Protein AF-A0A955FKZ9-F1 (afdb_monomer_lite)

Secondary structure (DSSP, 8-state):
--SSS-----------HHHHHHHHHHHHHHHHHHHHHHTT-HHHHHHHHHHHHHHHHHHHHHHHHHH--HHHHHHHHHHHHHHHHHHHHHHH-

pLDDT: mean 89.04, std 16.28, range [45.16, 98.69]

Structure (mmCIF, N/CA/C/O backbone):
data_AF-A0A955FKZ9-F1
#
_entry.id   AF-A0A955FKZ9-F1
#
loop_
_atom_site.group_PDB
_atom_site.id
_atom_site.type_symbol
_atom_site.label_atom_id
_atom_site.label_alt_id
_atom_site.label_comp_id
_atom_site.label_asym_id
_atom_site.label_entity_id
_atom_site.label_seq_id
_atom_site.pdbx_PDB_ins_code
_atom_site.Cartn_x
_atom_site.Cartn_y
_atom_site.Cartn_z
_atom_site.occupancy
_atom_site.B_iso_or_equiv
_atom_site.auth_seq_id
_atom_site.auth_comp_id
_atom_site.auth_asym_id
_atom_site.auth_atom_id
_atom_site.pdbx_PDB_model_num
ATOM 1 N N . MET A 1 1 ? -16.579 -7.143 45.275 1.00 53.72 1 MET A N 1
ATOM 2 C CA . MET A 1 1 ? -15.542 -7.812 44.461 1.00 53.72 1 MET A CA 1
ATOM 3 C C . MET A 1 1 ? -16.250 -8.511 43.295 1.00 53.72 1 MET A C 1
ATOM 5 O O . MET A 1 1 ? -16.556 -9.677 43.441 1.00 53.72 1 MET A O 1
ATOM 9 N N . GLN A 1 2 ? -16.636 -7.765 42.241 1.00 52.75 2 GLN A N 1
ATOM 10 C CA . GLN A 1 2 ? -17.232 -8.202 40.942 1.00 52.75 2 GLN A CA 1
ATOM 11 C C . GLN A 1 2 ? -18.184 -7.119 40.388 1.00 52.75 2 GLN A C 1
ATOM 13 O O . GLN A 1 2 ? -19.395 -7.301 40.350 1.00 52.75 2 GLN A O 1
ATOM 18 N N . SER A 1 3 ? -17.669 -5.960 39.976 1.00 51.06 3 SER A N 1
ATOM 19 C CA . SER A 1 3 ? -18.503 -5.007 39.212 1.00 51.06 3 SER A CA 1
ATOM 20 C C . SER A 1 3 ? -17.744 -4.138 38.212 1.00 51.06 3 SER A C 1
ATOM 22 O O . SER A 1 3 ? -18.365 -3.336 37.530 1.00 51.06 3 SER A O 1
ATOM 24 N N . GLU A 1 4 ? -16.429 -4.316 38.064 1.00 51.38 4 GLU A N 1
ATOM 25 C CA . GLU A 1 4 ? -15.618 -3.532 37.115 1.00 51.38 4 GLU A CA 1
ATOM 26 C C . GLU A 1 4 ? -15.056 -4.384 35.964 1.00 51.38 4 GLU A C 1
ATOM 28 O O . GLU A 1 4 ? -14.188 -3.947 35.221 1.00 51.38 4 GLU A O 1
ATOM 33 N N . SER A 1 5 ? -15.569 -5.608 35.784 1.00 56.06 5 SER A N 1
ATOM 34 C CA . SER A 1 5 ? -15.202 -6.502 34.671 1.00 56.06 5 SER A CA 1
ATOM 35 C C . SER A 1 5 ? -16.203 -6.444 33.505 1.00 56.06 5 SER A C 1
ATOM 37 O O . SER A 1 5 ? -16.225 -7.340 32.666 1.00 56.06 5 SER A O 1
ATOM 39 N N . THR A 1 6 ? -17.059 -5.420 33.461 1.00 47.78 6 THR A N 1
ATOM 40 C CA . THR A 1 6 ? -18.090 -5.207 32.427 1.00 47.78 6 THR A CA 1
ATOM 41 C C . THR A 1 6 ? -17.869 -3.923 31.634 1.00 47.78 6 THR A C 1
ATOM 43 O O . THR A 1 6 ? -18.782 -3.412 30.990 1.00 47.78 6 THR A O 1
ATOM 46 N N . ALA A 1 7 ? -16.628 -3.441 31.569 1.00 49.94 7 ALA A N 1
ATOM 47 C CA . ALA A 1 7 ? -16.181 -2.759 30.363 1.00 49.94 7 ALA A CA 1
ATOM 48 C C . ALA A 1 7 ? -15.946 -3.828 29.285 1.00 49.94 7 ALA A C 1
ATOM 50 O O . ALA A 1 7 ? -14.823 -4.047 28.835 1.00 49.94 7 ALA A O 1
ATOM 51 N N . GLU A 1 8 ? -17.013 -4.533 28.891 1.00 48.78 8 GLU A N 1
ATOM 52 C CA . GLU A 1 8 ? -17.045 -5.146 27.576 1.00 48.78 8 GLU A CA 1
ATOM 53 C C . GLU A 1 8 ? -16.792 -3.992 26.616 1.00 48.78 8 GLU A C 1
ATOM 55 O O . GLU A 1 8 ? -17.648 -3.125 26.419 1.00 48.78 8 GLU A O 1
ATOM 60 N N . LEU A 1 9 ? -15.554 -3.915 26.120 1.00 50.56 9 LEU A N 1
ATOM 61 C CA . LEU A 1 9 ? -15.164 -3.048 25.028 1.00 50.56 9 LEU A CA 1
ATOM 62 C C . LEU A 1 9 ? -16.139 -3.376 23.915 1.00 50.56 9 LEU A C 1
ATOM 64 O O . LEU A 1 9 ? -15.980 -4.376 23.219 1.00 50.56 9 LEU A O 1
ATOM 68 N N . LYS A 1 10 ? -17.206 -2.581 23.835 1.00 45.16 10 LYS A N 1
ATOM 69 C CA . LYS A 1 10 ? -18.268 -2.693 22.854 1.00 45.16 10 LYS A CA 1
ATOM 70 C C . LYS A 1 10 ? -17.586 -2.476 21.520 1.00 45.16 10 LYS A C 1
ATOM 72 O O . LYS A 1 10 ? -17.432 -1.340 21.076 1.00 45.16 10 LYS A O 1
ATOM 77 N N . GLN A 1 11 ? -17.083 -3.567 20.952 1.00 54.25 11 GLN A N 1
ATOM 78 C CA . GLN A 1 11 ? -16.381 -3.596 19.692 1.00 54.25 11 GLN A CA 1
ATOM 79 C C . GLN A 1 11 ? -17.432 -3.157 18.688 1.00 54.25 11 GLN A C 1
ATOM 81 O O . GLN A 1 11 ? -18.336 -3.911 18.330 1.00 54.25 11 GLN A O 1
ATOM 86 N N . LYS A 1 12 ? -17.418 -1.858 18.379 1.00 50.16 12 LYS A N 1
ATOM 87 C CA . LYS A 1 12 ? -18.404 -1.245 17.506 1.00 50.16 12 LYS A CA 1
ATOM 88 C C . LYS A 1 12 ? -18.302 -2.031 16.204 1.00 50.16 12 LYS A C 1
ATOM 90 O O . LYS A 1 12 ? -17.196 -2.095 15.665 1.00 50.16 12 LYS A O 1
ATOM 95 N N . PRO A 1 13 ? -19.381 -2.675 15.729 1.00 51.44 13 PRO A N 1
ATOM 96 C CA . PRO A 1 13 ? -19.323 -3.405 14.480 1.00 51.44 13 PRO A CA 1
ATOM 97 C C . PRO A 1 13 ? -19.090 -2.366 13.391 1.00 51.44 13 PRO A C 1
ATOM 99 O O . PRO A 1 13 ? -20.023 -1.715 12.926 1.00 51.44 13 PRO A O 1
ATOM 102 N N . ASP A 1 14 ? -17.828 -2.143 13.041 1.00 62.88 14 ASP A N 1
ATOM 103 C CA . ASP A 1 14 ? -17.469 -1.233 11.974 1.00 62.88 14 ASP A CA 1
ATOM 104 C C . ASP A 1 14 ? -17.632 -1.989 10.658 1.00 62.88 14 ASP A C 1
ATOM 106 O O . ASP A 1 14 ? -16.696 -2.491 10.037 1.00 62.88 14 ASP A O 1
ATOM 110 N N . SER A 1 15 ? -18.899 -2.162 10.299 1.00 63.12 15 SER A N 1
ATOM 111 C CA . SER A 1 15 ? -19.379 -2.929 9.158 1.00 63.12 15 SER A CA 1
ATOM 112 C C . SER A 1 15 ? -19.468 -2.083 7.890 1.00 63.12 15 SER A C 1
ATOM 114 O O . SER A 1 15 ? -20.220 -2.417 6.972 1.00 63.12 15 SER A O 1
ATOM 116 N N 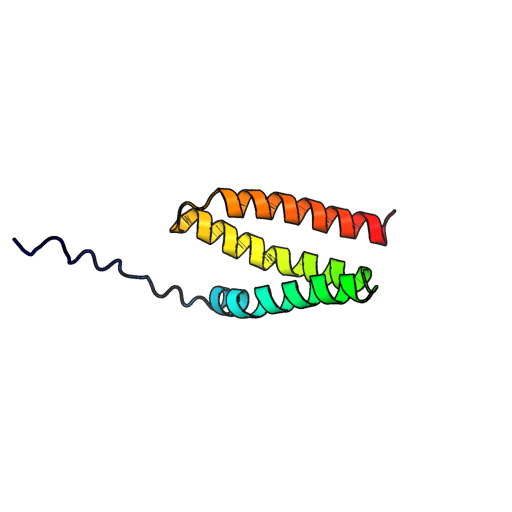. THR A 1 16 ? -18.710 -0.986 7.812 1.00 83.81 16 THR A N 1
ATOM 117 C CA . THR A 1 16 ? -18.664 -0.169 6.602 1.00 83.81 16 THR A CA 1
ATOM 118 C C . THR A 1 16 ? -18.155 -1.005 5.424 1.00 83.81 16 THR A C 1
ATOM 120 O O . THR A 1 16 ? -17.226 -1.806 5.543 1.00 83.81 16 THR A O 1
ATOM 123 N N . ILE A 1 17 ? -18.785 -0.845 4.256 1.00 89.56 17 ILE A N 1
ATOM 124 C CA . ILE A 1 17 ? -18.422 -1.565 3.019 1.00 89.56 17 ILE A CA 1
ATOM 125 C C . ILE A 1 17 ? -16.929 -1.385 2.711 1.00 89.56 17 ILE A C 1
ATOM 127 O O . ILE A 1 17 ? -16.259 -2.327 2.295 1.00 89.56 17 ILE A O 1
ATOM 131 N N . PHE A 1 18 ? -16.392 -0.201 3.004 1.00 88.69 18 PHE A N 1
ATOM 132 C CA . PHE A 1 18 ? -14.985 0.120 2.810 1.00 88.69 18 PHE A CA 1
ATOM 133 C C . PHE A 1 18 ? -14.037 -0.746 3.656 1.00 88.69 18 PHE A C 1
ATOM 135 O O . PHE A 1 18 ? -12.973 -1.123 3.171 1.00 88.69 18 PHE A 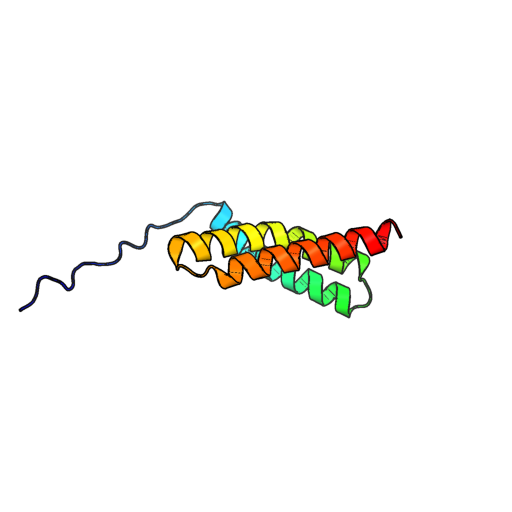O 1
ATOM 142 N N . ASN A 1 19 ? -14.426 -1.153 4.869 1.00 92.56 19 ASN A N 1
ATOM 143 C CA . ASN A 1 19 ? -13.635 -2.088 5.676 1.00 92.56 19 ASN A CA 1
ATOM 144 C C . ASN A 1 19 ? -13.546 -3.465 5.039 1.00 92.56 19 ASN A C 1
ATOM 146 O O . ASN A 1 19 ? -12.460 -4.032 4.948 1.00 92.56 19 ASN A O 1
ATOM 150 N N . LYS A 1 20 ? -14.679 -3.986 4.561 1.00 93.12 20 LYS A N 1
ATOM 151 C CA . LYS A 1 20 ? -14.719 -5.280 3.869 1.00 93.12 20 LYS A CA 1
ATOM 152 C C . LYS A 1 20 ? -13.886 -5.238 2.590 1.00 93.12 20 LYS A C 1
ATOM 154 O O . LYS A 1 20 ? -13.114 -6.156 2.334 1.00 93.12 20 LYS A O 1
ATOM 159 N N . LEU A 1 21 ? -13.997 -4.148 1.828 1.00 95.00 21 LEU A N 1
ATOM 160 C CA . LEU A 1 21 ? -13.172 -3.924 0.643 1.00 95.00 21 LEU A CA 1
ATOM 161 C C . LEU A 1 21 ? -11.688 -3.854 1.002 1.00 95.00 21 LEU A C 1
ATOM 163 O O . LEU A 1 21 ? -10.893 -4.529 0.366 1.00 95.00 21 LEU A O 1
ATOM 167 N N . THR A 1 22 ? -11.318 -3.111 2.045 1.00 95.44 22 THR A N 1
ATOM 168 C CA . THR A 1 22 ? -9.925 -2.991 2.500 1.00 95.44 22 THR A CA 1
ATOM 169 C C . THR A 1 22 ? -9.363 -4.350 2.913 1.00 95.44 22 THR A C 1
ATOM 171 O O . THR A 1 22 ? -8.280 -4.708 2.471 1.00 95.44 22 THR A O 1
ATOM 174 N N . GLN A 1 23 ? -10.106 -5.148 3.685 1.00 95.00 23 GLN A N 1
ATOM 175 C CA . GLN A 1 23 ? -9.663 -6.473 4.142 1.00 95.00 23 GLN A CA 1
ATOM 176 C C . GLN A 1 23 ? -9.357 -7.446 2.995 1.00 95.00 23 GLN A C 1
ATOM 178 O O . GLN A 1 23 ? -8.4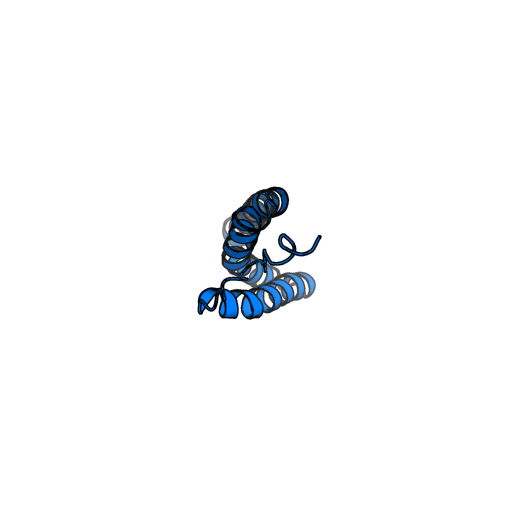77 -8.290 3.139 1.00 95.00 23 GLN A O 1
ATOM 183 N N . VAL A 1 24 ? -10.061 -7.331 1.866 1.00 96.38 24 VAL A N 1
ATOM 184 C CA . VAL A 1 24 ? -9.882 -8.220 0.709 1.00 96.38 24 VAL A CA 1
ATOM 185 C C . VAL A 1 24 ? -8.920 -7.628 -0.320 1.00 96.38 24 VAL A C 1
ATOM 187 O O . VAL A 1 24 ? -7.992 -8.299 -0.764 1.00 96.38 24 VAL A O 1
ATOM 190 N N . LEU A 1 25 ? -9.111 -6.367 -0.705 1.00 97.25 25 LEU A N 1
ATOM 191 C CA . LEU A 1 25 ? -8.336 -5.728 -1.768 1.00 97.25 25 LEU A CA 1
ATOM 192 C C . LEU A 1 25 ? -6.911 -5.404 -1.332 1.00 97.25 25 LEU A C 1
ATOM 194 O O . LEU A 1 25 ? -6.003 -5.554 -2.143 1.00 97.25 25 LEU A O 1
ATOM 198 N N . LEU A 1 26 ? -6.685 -5.011 -0.074 1.00 97.75 26 LEU A N 1
ATOM 199 C CA . LEU A 1 26 ? -5.344 -4.694 0.416 1.00 97.75 26 LEU A CA 1
ATOM 200 C C . LEU A 1 26 ? -4.354 -5.860 0.232 1.00 97.75 26 LEU A C 1
ATOM 202 O O . LEU A 1 26 ? -3.317 -5.639 -0.403 1.00 97.75 26 LEU A O 1
ATOM 206 N N . PRO A 1 27 ? -4.628 -7.090 0.720 1.00 98.12 27 PRO A N 1
ATOM 207 C CA . PRO A 1 27 ? -3.703 -8.202 0.529 1.00 98.12 27 PRO A CA 1
ATOM 208 C C . PRO A 1 27 ? -3.580 -8.602 -0.943 1.00 98.12 27 PRO A C 1
ATOM 210 O O . PRO A 1 27 ? -2.464 -8.824 -1.403 1.00 98.12 27 PRO A O 1
ATOM 213 N N . ILE A 1 28 ? -4.682 -8.634 -1.705 1.00 98.25 28 ILE A N 1
ATOM 214 C CA . ILE A 1 28 ? -4.650 -8.988 -3.134 1.00 98.25 28 ILE A CA 1
ATOM 215 C C . ILE A 1 28 ? -3.758 -8.014 -3.911 1.00 98.25 28 ILE A C 1
ATOM 217 O O . ILE A 1 28 ? -2.850 -8.446 -4.618 1.00 98.25 28 ILE A O 1
ATOM 221 N N . LEU A 1 29 ? -3.974 -6.706 -3.756 1.00 98.12 29 LEU A N 1
ATOM 222 C CA . LEU A 1 29 ? -3.193 -5.682 -4.450 1.00 98.12 29 LEU A CA 1
ATOM 223 C C . LEU A 1 29 ? -1.728 -5.685 -4.006 1.00 98.12 29 LEU A C 1
ATOM 225 O O . LEU A 1 29 ? -0.849 -5.531 -4.846 1.00 98.12 29 LEU A O 1
ATOM 229 N N . THR A 1 30 ? -1.455 -5.915 -2.719 1.00 97.56 30 THR A N 1
ATOM 230 C CA . THR A 1 30 ? -0.081 -5.987 -2.195 1.00 97.56 30 THR A CA 1
ATOM 231 C C . THR A 1 30 ? 0.668 -7.197 -2.761 1.00 97.56 30 THR A C 1
ATOM 233 O O . THR A 1 30 ? 1.795 -7.063 -3.237 1.00 97.56 30 THR A O 1
ATOM 236 N N . ILE A 1 31 ? 0.041 -8.378 -2.769 1.00 98.2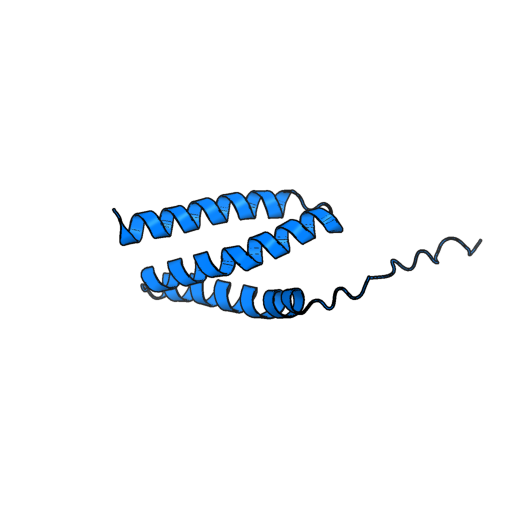5 31 ILE A N 1
ATOM 237 C CA . ILE A 1 31 ? 0.633 -9.601 -3.329 1.00 98.25 31 ILE A CA 1
ATOM 238 C C . ILE A 1 31 ? 0.860 -9.446 -4.832 1.00 98.25 31 ILE A C 1
ATOM 240 O O . ILE A 1 31 ? 1.934 -9.789 -5.319 1.00 98.25 31 ILE A O 1
ATOM 244 N N . LEU A 1 32 ? -0.115 -8.905 -5.569 1.00 98.00 32 LEU A N 1
ATOM 245 C CA . LEU A 1 32 ? 0.038 -8.650 -7.002 1.00 98.00 32 LEU A CA 1
ATOM 246 C C . LEU A 1 32 ? 1.132 -7.614 -7.275 1.00 98.00 32 LEU A C 1
ATOM 248 O O . LEU A 1 32 ? 1.955 -7.832 -8.157 1.00 98.00 32 LEU A O 1
ATOM 252 N N . GLY A 1 33 ? 1.195 -6.529 -6.502 1.00 97.19 33 GLY A N 1
ATOM 253 C CA . GLY A 1 33 ? 2.213 -5.490 -6.642 1.00 97.19 33 GLY A CA 1
ATOM 254 C C . GLY A 1 33 ? 3.629 -6.041 -6.491 1.00 97.19 33 GLY A C 1
ATOM 255 O O . GLY A 1 33 ? 4.460 -5.896 -7.393 1.00 97.19 33 GLY A O 1
ATOM 256 N N . PHE A 1 34 ? 3.906 -6.742 -5.388 1.00 95.62 34 PHE A N 1
ATOM 257 C CA . PHE A 1 34 ? 5.211 -7.376 -5.186 1.00 95.62 34 PHE A CA 1
ATOM 258 C C . PHE A 1 34 ? 5.462 -8.520 -6.170 1.00 95.62 34 PHE A C 1
ATOM 260 O O . PHE A 1 34 ? 6.540 -8.583 -6.754 1.00 95.62 34 PHE A O 1
ATOM 267 N N . GLY A 1 35 ? 4.468 -9.372 -6.422 1.00 97.81 35 GLY A N 1
ATOM 268 C CA . GLY A 1 35 ? 4.589 -10.509 -7.333 1.00 97.81 35 GLY A CA 1
ATOM 269 C C . GLY A 1 35 ? 4.930 -10.090 -8.763 1.00 97.81 35 GLY A C 1
ATOM 270 O O . GLY A 1 35 ? 5.869 -10.617 -9.354 1.00 97.81 35 GLY A O 1
ATOM 271 N N . LEU A 1 36 ? 4.231 -9.094 -9.312 1.00 97.56 36 LEU A N 1
ATOM 272 C CA . LEU A 1 36 ? 4.497 -8.571 -10.657 1.00 97.56 36 LEU A CA 1
ATOM 273 C C . LEU A 1 36 ? 5.864 -7.883 -10.738 1.00 97.56 36 LEU A C 1
ATOM 275 O O . LEU A 1 36 ? 6.597 -8.092 -11.706 1.00 97.56 36 LEU A O 1
ATOM 279 N N . THR A 1 37 ? 6.248 -7.143 -9.693 1.00 95.19 37 THR A N 1
ATOM 280 C CA . THR A 1 37 ? 7.600 -6.572 -9.585 1.00 95.19 37 THR A CA 1
ATOM 281 C C . THR A 1 37 ? 8.659 -7.682 -9.630 1.00 95.19 37 THR A C 1
ATOM 283 O O . THR A 1 37 ? 9.609 -7.601 -10.409 1.00 95.19 37 THR A O 1
ATOM 286 N N . SER A 1 38 ? 8.466 -8.771 -8.879 1.00 96.50 38 SER A N 1
ATOM 287 C CA . SER A 1 38 ? 9.368 -9.930 -8.873 1.00 96.50 38 SER A CA 1
ATOM 288 C C . SER A 1 38 ? 9.384 -10.700 -10.199 1.00 96.50 38 SER A C 1
ATOM 290 O O . SER A 1 38 ? 10.431 -11.212 -10.591 1.00 96.50 38 SER A O 1
ATOM 292 N N . PHE A 1 39 ? 8.273 -10.738 -10.940 1.00 97.19 39 PHE A N 1
ATOM 293 C CA . PHE A 1 39 ? 8.189 -11.356 -12.272 1.00 97.19 39 PHE A CA 1
ATOM 294 C C . PHE A 1 39 ? 8.749 -10.491 -13.408 1.00 97.19 39 PHE A C 1
ATOM 296 O O . PHE A 1 39 ? 8.474 -10.757 -14.578 1.00 97.19 39 PHE A O 1
ATOM 303 N N . LYS A 1 40 ? 9.560 -9.475 -13.089 1.00 95.19 40 LYS A N 1
ATOM 304 C CA . LYS A 1 40 ? 10.144 -8.545 -14.068 1.00 95.19 40 LYS A CA 1
ATOM 305 C C . LYS A 1 40 ? 9.080 -7.809 -14.897 1.00 95.19 40 LYS A C 1
ATOM 307 O O . LYS A 1 40 ? 9.331 -7.453 -16.044 1.00 95.19 40 LYS A O 1
ATOM 312 N N . ARG A 1 41 ? 7.910 -7.560 -14.297 1.00 95.62 41 ARG A N 1
ATOM 313 C CA . ARG A 1 41 ? 6.862 -6.649 -14.789 1.00 95.62 41 ARG A CA 1
ATOM 314 C C . ARG A 1 41 ? 6.724 -5.456 -13.830 1.00 95.62 41 ARG A C 1
ATOM 316 O O . ARG A 1 41 ? 5.654 -5.278 -13.235 1.00 95.62 41 ARG A O 1
ATOM 323 N N . PRO A 1 42 ? 7.806 -4.684 -13.593 1.00 93.88 42 PRO A N 1
ATOM 324 C CA . PRO A 1 42 ? 7.802 -3.589 -12.626 1.00 93.88 42 PRO A CA 1
ATOM 325 C C . PRO A 1 42 ? 6.768 -2.509 -12.955 1.00 93.88 42 PRO A C 1
ATOM 327 O O . PRO A 1 42 ? 6.232 -1.914 -12.033 1.00 93.88 42 PRO A O 1
ATOM 330 N N . GLU A 1 43 ? 6.411 -2.304 -14.223 1.00 93.94 43 GLU A N 1
ATOM 331 C CA . GLU A 1 43 ? 5.338 -1.400 -14.632 1.00 93.94 43 GLU A CA 1
ATOM 332 C C . GLU A 1 43 ? 4.002 -1.772 -13.978 1.00 93.94 43 GLU A C 1
ATOM 334 O O . GLU A 1 43 ? 3.385 -0.989 -13.258 1.00 93.94 43 GLU A O 1
ATOM 339 N N . LEU A 1 44 ? 3.560 -3.016 -14.134 1.00 95.81 44 LEU A N 1
ATOM 340 C CA . LEU A 1 44 ? 2.313 -3.435 -13.507 1.00 95.81 44 LEU A CA 1
ATOM 341 C C . LEU A 1 44 ? 2.491 -3.509 -11.986 1.00 95.81 44 LEU A C 1
ATOM 343 O O . LEU A 1 44 ? 1.634 -3.039 -11.245 1.00 95.81 44 LEU A O 1
ATOM 347 N N . GLY A 1 45 ? 3.631 -4.005 -11.503 1.00 97.19 45 GLY A N 1
ATOM 348 C CA . GLY A 1 45 ? 3.922 -4.076 -10.071 1.00 97.19 45 GLY A CA 1
ATOM 349 C C . GLY A 1 45 ? 3.833 -2.726 -9.352 1.00 97.19 45 GLY A C 1
ATOM 350 O O . GLY A 1 45 ? 3.215 -2.634 -8.290 1.00 97.19 45 GLY A O 1
ATOM 351 N N . LEU A 1 46 ? 4.379 -1.663 -9.946 1.00 96.88 46 LEU A N 1
ATOM 352 C CA . LEU A 1 46 ? 4.333 -0.302 -9.411 1.00 96.88 46 LEU A CA 1
ATOM 353 C C . LEU A 1 46 ? 2.908 0.260 -9.396 1.00 96.88 46 LEU A C 1
ATOM 355 O O . LEU A 1 46 ? 2.505 0.838 -8.389 1.00 96.88 46 LEU A O 1
ATOM 359 N N . ILE A 1 47 ? 2.118 0.036 -10.453 1.00 97.00 47 ILE A N 1
ATOM 360 C CA . ILE A 1 47 ? 0.708 0.460 -10.496 1.00 97.00 47 ILE A CA 1
ATOM 361 C C . ILE A 1 47 ? -0.101 -0.237 -9.395 1.00 97.00 47 ILE A C 1
ATOM 363 O O . ILE A 1 47 ? -0.815 0.423 -8.642 1.00 97.00 47 ILE A O 1
ATOM 367 N N . PHE A 1 48 ? 0.025 -1.560 -9.259 1.00 98.00 48 PHE A N 1
ATOM 368 C CA . PHE A 1 48 ? -0.697 -2.318 -8.232 1.00 98.00 48 PHE A CA 1
ATOM 369 C C . PHE A 1 48 ? -0.268 -1.915 -6.813 1.00 98.00 48 PHE A C 1
ATOM 371 O O . PHE A 1 48 ? -1.124 -1.744 -5.942 1.00 98.00 48 PHE A O 1
ATOM 378 N N . ASN A 1 49 ? 1.029 -1.682 -6.590 1.00 97.25 49 ASN A N 1
ATOM 379 C CA . ASN A 1 49 ? 1.532 -1.165 -5.318 1.00 97.25 49 ASN A CA 1
ATOM 380 C C . ASN A 1 49 ? 1.015 0.246 -5.013 1.00 97.25 49 ASN A C 1
ATOM 382 O O . ASN A 1 49 ? 0.707 0.527 -3.855 1.00 97.25 49 ASN A O 1
ATOM 386 N N . LEU A 1 50 ? 0.888 1.118 -6.021 1.00 97.75 50 LEU A N 1
ATOM 387 C CA . LEU A 1 50 ? 0.332 2.463 -5.856 1.00 97.75 50 LEU A CA 1
ATOM 388 C C . LEU A 1 50 ? -1.157 2.404 -5.497 1.00 97.75 50 LEU A C 1
ATOM 390 O O . LEU A 1 50 ? -1.587 3.073 -4.560 1.00 97.75 50 LEU A O 1
ATOM 394 N N . LEU A 1 51 ? -1.934 1.548 -6.170 1.00 97.94 51 LEU A N 1
ATOM 395 C CA . LEU A 1 51 ? -3.347 1.327 -5.840 1.00 97.94 51 LEU A CA 1
ATOM 396 C C . LEU A 1 51 ? -3.522 0.776 -4.418 1.00 97.94 51 LEU A C 1
ATOM 398 O O . LEU A 1 51 ? -4.427 1.201 -3.698 1.00 97.94 51 LEU A O 1
ATOM 402 N N . ALA A 1 52 ? -2.633 -0.121 -3.979 1.00 98.12 52 ALA A N 1
ATOM 403 C CA . ALA A 1 52 ? -2.639 -0.642 -2.614 1.00 98.12 52 ALA A CA 1
ATOM 404 C C . ALA A 1 52 ? -2.441 0.460 -1.557 1.00 98.12 52 ALA A C 1
ATOM 406 O O . ALA A 1 52 ? -2.971 0.334 -0.452 1.00 98.12 52 ALA A O 1
ATOM 407 N N . GLN A 1 53 ? -1.733 1.556 -1.878 1.00 98.00 53 GLN A N 1
ATOM 408 C CA . GLN A 1 53 ? -1.494 2.641 -0.918 1.00 98.00 53 GLN A CA 1
ATOM 409 C C . GLN A 1 53 ? -2.784 3.320 -0.449 1.00 98.00 53 GLN A C 1
ATOM 411 O O . GLN A 1 53 ? -2.853 3.729 0.704 1.00 98.00 53 GLN A O 1
ATOM 416 N N . ILE A 1 54 ? -3.838 3.372 -1.273 1.00 97.31 54 ILE A N 1
ATOM 417 C CA . ILE A 1 54 ? -5.146 3.924 -0.869 1.00 97.31 54 ILE A CA 1
ATOM 418 C C . ILE A 1 54 ? -5.696 3.156 0.344 1.00 97.31 54 ILE A C 1
ATOM 420 O O . ILE A 1 54 ? -6.147 3.745 1.329 1.00 97.31 54 ILE A O 1
ATOM 424 N N . PHE A 1 55 ? -5.613 1.828 0.288 1.00 97.69 55 PHE A N 1
ATOM 425 C CA . PHE A 1 55 ? -6.083 0.937 1.343 1.00 97.69 55 PHE A CA 1
ATOM 426 C C . PHE A 1 55 ? -5.128 0.912 2.539 1.00 97.69 55 PHE A C 1
ATOM 428 O O . PHE A 1 55 ? -5.589 0.895 3.681 1.00 97.69 55 PHE A O 1
ATOM 435 N N . TRP A 1 56 ? -3.813 0.966 2.297 1.00 97.81 56 TRP A N 1
ATOM 436 C CA . TRP A 1 56 ? -2.825 1.079 3.369 1.00 97.81 56 TRP A CA 1
ATOM 437 C C . TRP A 1 56 ? -3.019 2.364 4.167 1.00 97.81 56 TRP A C 1
ATOM 439 O O . TRP A 1 56 ? -3.058 2.286 5.388 1.00 97.81 56 TRP A O 1
ATOM 449 N N . LEU A 1 57 ? -3.197 3.516 3.508 1.00 98.00 57 LEU A N 1
ATOM 450 C CA . LEU A 1 57 ? -3.410 4.811 4.164 1.00 98.00 57 LEU A CA 1
ATOM 451 C C . LEU A 1 57 ? -4.668 4.805 5.026 1.00 98.00 57 LEU A C 1
ATOM 453 O O . LEU A 1 57 ? -4.636 5.266 6.165 1.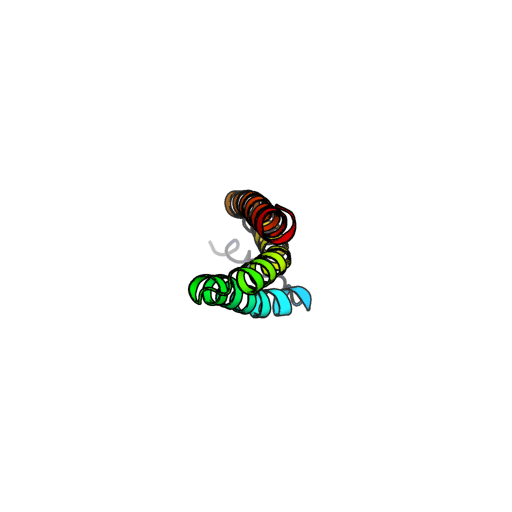00 98.00 57 LEU A O 1
ATOM 457 N N . TYR A 1 58 ? -5.766 4.248 4.512 1.00 96.06 58 TYR A N 1
ATOM 458 C CA . TYR A 1 58 ? -6.987 4.096 5.296 1.00 96.06 58 TYR A CA 1
ATOM 459 C C . TYR A 1 58 ? -6.783 3.178 6.507 1.00 96.06 58 TYR A C 1
ATOM 461 O O . TYR A 1 58 ? -7.116 3.547 7.636 1.00 96.06 58 TYR A O 1
ATOM 469 N N . SER A 1 59 ? -6.218 1.988 6.281 1.00 96.00 59 SER A N 1
ATOM 470 C CA . SER A 1 59 ? -6.023 0.984 7.326 1.00 96.00 59 SER A CA 1
ATOM 471 C C . SER A 1 59 ? -5.078 1.482 8.417 1.00 96.00 59 SER A C 1
ATOM 473 O O . SER A 1 59 ? -5.338 1.277 9.602 1.00 96.00 59 SER A O 1
ATOM 475 N N . SER A 1 60 ? -3.986 2.146 8.040 1.00 97.31 60 SER A N 1
ATOM 476 C CA . SER A 1 60 ? -2.995 2.645 8.987 1.00 97.31 60 SER A CA 1
ATOM 477 C C . SER A 1 60 ? -3.475 3.898 9.717 1.00 97.31 60 SER A C 1
ATOM 479 O O . SER A 1 60 ? -3.219 4.031 10.913 1.00 97.31 60 SER A O 1
ATOM 481 N N . TRP A 1 61 ? -4.264 4.764 9.068 1.00 96.38 61 TRP A N 1
ATOM 482 C CA . TRP A 1 61 ? -4.949 5.864 9.748 1.00 96.38 61 TRP A CA 1
ATOM 483 C C . TRP A 1 61 ? -5.913 5.342 10.816 1.00 96.38 61 TRP A C 1
ATOM 485 O O . TRP A 1 61 ? -5.876 5.805 11.956 1.00 96.38 61 TRP A O 1
ATOM 495 N N . ARG A 1 62 ? -6.729 4.330 10.495 1.00 94.50 62 ARG A N 1
ATOM 496 C CA . ARG A 1 62 ? -7.608 3.691 11.485 1.00 94.50 62 ARG A CA 1
ATOM 497 C C . ARG A 1 62 ? -6.826 3.054 12.628 1.00 94.50 62 ARG A C 1
ATOM 499 O O . ARG A 1 62 ? -7.173 3.278 13.784 1.00 94.50 62 ARG A O 1
ATOM 506 N N . ALA A 1 63 ? -5.741 2.340 12.333 1.00 95.19 63 ALA A N 1
ATOM 507 C CA . ALA A 1 63 ? -4.871 1.763 13.358 1.00 95.19 63 ALA A CA 1
ATOM 508 C C . ALA A 1 63 ? -4.279 2.836 14.292 1.00 95.19 63 ALA A C 1
ATOM 510 O O . ALA A 1 63 ? -4.203 2.634 15.506 1.00 95.19 63 ALA A O 1
ATOM 511 N N . TRP A 1 64 ? -3.929 4.011 13.762 1.00 96.12 64 TRP A N 1
ATOM 512 C CA . TRP A 1 64 ? -3.542 5.150 14.589 1.00 96.12 64 TRP A CA 1
ATOM 513 C C . TRP A 1 64 ? -4.707 5.645 15.457 1.00 96.12 64 TRP A C 1
ATOM 515 O O . TRP A 1 64 ? -4.537 5.816 16.663 1.00 96.12 64 TRP A O 1
ATOM 525 N N . LYS A 1 65 ? -5.892 5.865 14.879 1.00 94.88 65 LYS A N 1
ATOM 526 C CA . LYS A 1 65 ? -7.035 6.433 15.611 1.00 94.88 65 LYS A CA 1
ATOM 527 C C . LYS A 1 65 ? -7.627 5.499 16.666 1.00 94.88 65 LYS A C 1
ATOM 529 O O . LYS A 1 65 ? -8.113 5.998 17.675 1.00 94.88 65 LYS A O 1
ATOM 534 N N . GLU A 1 66 ? -7.599 4.190 16.440 1.00 93.56 66 GLU A N 1
ATOM 535 C CA . GLU A 1 66 ? -8.295 3.203 17.277 1.00 93.56 66 GLU A CA 1
ATOM 536 C C . GLU A 1 66 ? -7.359 2.398 18.179 1.00 93.56 66 GLU A C 1
ATOM 538 O O . GLU A 1 66 ? -7.769 1.980 19.257 1.00 93.56 66 GLU A O 1
ATOM 543 N N . ALA A 1 67 ? -6.106 2.195 17.764 1.00 93.50 67 ALA A N 1
ATOM 544 C CA . ALA A 1 67 ? -5.125 1.391 18.494 1.00 93.50 67 ALA A CA 1
ATOM 545 C C . ALA A 1 67 ? -3.851 2.176 18.853 1.00 93.50 67 ALA A C 1
ATOM 547 O O . ALA A 1 67 ? -2.865 1.581 19.286 1.00 93.50 67 ALA A O 1
ATOM 548 N N . SER A 1 68 ? -3.843 3.503 18.658 1.00 94.56 68 SER A N 1
ATOM 549 C CA . SER A 1 68 ? -2.696 4.388 18.924 1.00 94.56 68 SER A CA 1
ATOM 550 C C . SER A 1 68 ? -1.407 3.982 18.193 1.00 94.56 68 SER A C 1
ATOM 552 O O . SER A 1 68 ? -0.309 4.392 18.572 1.00 94.56 68 SER A O 1
ATOM 554 N N . GLN A 1 69 ? -1.517 3.213 17.106 1.00 93.88 69 GLN A N 1
ATOM 555 C CA . GLN A 1 69 ? -0.378 2.767 16.307 1.00 93.88 69 GLN A CA 1
ATOM 556 C C . GLN A 1 69 ? 0.060 3.869 15.337 1.00 93.88 69 GLN A C 1
ATOM 558 O O . GLN A 1 69 ? -0.136 3.779 14.134 1.00 93.88 69 GLN A O 1
ATOM 563 N N . VAL A 1 70 ? 0.660 4.945 15.846 1.00 96.50 70 VAL A N 1
ATOM 564 C CA . VAL A 1 70 ? 1.129 6.068 15.007 1.00 96.50 70 VAL A CA 1
ATOM 565 C C . VAL A 1 70 ? 2.212 5.619 14.017 1.00 96.50 70 VAL A C 1
ATOM 567 O O . VAL A 1 70 ? 2.243 6.069 12.873 1.00 96.50 70 VAL A O 1
ATOM 570 N N . GLY A 1 71 ? 3.093 4.711 14.452 1.00 97.50 71 GLY A N 1
ATOM 571 C CA . GLY A 1 71 ? 4.240 4.260 13.665 1.00 97.50 71 GLY A CA 1
ATOM 572 C C . GLY A 1 71 ? 3.842 3.675 12.311 1.00 97.50 71 GLY A C 1
ATOM 573 O O . GLY A 1 71 ? 4.420 4.061 11.300 1.00 97.50 71 GLY A O 1
ATOM 574 N N . ILE A 1 72 ? 2.803 2.828 12.267 1.00 96.50 72 ILE A N 1
ATOM 575 C CA . ILE A 1 72 ? 2.357 2.216 11.007 1.00 96.50 72 ILE A CA 1
ATOM 576 C C . ILE A 1 72 ? 1.837 3.268 10.026 1.00 96.50 72 ILE A C 1
ATOM 578 O O . ILE A 1 72 ? 2.143 3.190 8.842 1.00 96.50 72 ILE A O 1
ATOM 582 N N . PHE A 1 73 ? 1.133 4.292 10.516 1.00 98.06 73 PHE A N 1
ATOM 583 C CA . PHE A 1 73 ? 0.639 5.384 9.681 1.00 98.06 73 PHE A CA 1
ATOM 584 C C . PHE A 1 73 ? 1.783 6.203 9.078 1.00 98.06 73 PHE A C 1
ATOM 586 O O . PHE A 1 73 ? 1.813 6.418 7.868 1.00 98.06 73 PHE A O 1
ATOM 593 N N . ILE A 1 74 ? 2.770 6.590 9.893 1.00 98.31 74 ILE A N 1
ATOM 594 C CA . ILE A 1 74 ? 3.954 7.316 9.414 1.00 98.31 74 ILE A CA 1
ATOM 595 C C . ILE A 1 74 ? 4.719 6.480 8.381 1.00 98.31 74 ILE A C 1
ATOM 597 O O . ILE A 1 74 ? 5.052 6.981 7.307 1.00 98.31 74 ILE A O 1
ATOM 601 N N . THR A 1 75 ? 4.956 5.196 8.658 1.00 98.31 75 THR A N 1
ATOM 602 C CA . THR A 1 75 ? 5.605 4.287 7.707 1.00 98.31 75 THR A CA 1
ATOM 603 C C . THR A 1 75 ? 4.821 4.191 6.399 1.00 98.31 75 THR A C 1
ATOM 605 O O . THR A 1 75 ? 5.425 4.251 5.330 1.00 98.31 75 THR A O 1
ATOM 608 N N . THR A 1 76 ? 3.489 4.107 6.450 1.00 98.25 76 THR A N 1
ATOM 609 C CA . THR A 1 76 ? 2.657 4.115 5.241 1.00 98.25 76 THR A CA 1
ATOM 610 C C . THR A 1 76 ? 2.831 5.394 4.424 1.00 98.25 76 THR A C 1
ATOM 612 O O . THR A 1 76 ? 2.923 5.304 3.203 1.00 98.25 76 THR A O 1
ATOM 615 N N . LEU A 1 77 ? 2.919 6.571 5.055 1.00 98.56 77 LEU A N 1
ATOM 616 C CA . LEU A 1 77 ? 3.153 7.831 4.335 1.00 98.56 77 LEU A CA 1
ATOM 617 C C . LEU A 1 77 ? 4.486 7.807 3.574 1.00 98.56 77 LEU A C 1
ATOM 619 O O . LEU A 1 77 ? 4.531 8.176 2.400 1.00 98.56 77 LEU A O 1
ATOM 623 N N . PHE A 1 78 ? 5.555 7.311 4.204 1.00 98.69 78 PHE A N 1
ATOM 624 C CA . PHE A 1 78 ? 6.853 7.161 3.541 1.00 98.69 78 PHE A CA 1
ATOM 625 C C . PHE A 1 78 ? 6.813 6.143 2.399 1.00 98.69 78 PHE A C 1
ATOM 627 O O . PHE A 1 78 ? 7.309 6.432 1.312 1.00 98.69 78 PHE A O 1
ATOM 634 N N . ILE A 1 79 ? 6.190 4.979 2.607 1.00 98.00 79 ILE A N 1
ATOM 635 C CA . ILE A 1 79 ? 6.027 3.976 1.545 1.00 98.00 79 ILE A CA 1
ATOM 636 C C . ILE A 1 79 ? 5.219 4.563 0.386 1.00 98.00 79 ILE A C 1
ATOM 638 O O . ILE A 1 79 ? 5.600 4.390 -0.769 1.00 98.00 79 ILE A O 1
ATOM 642 N N . THR A 1 80 ? 4.157 5.315 0.676 1.00 98.38 80 THR A N 1
ATOM 643 C CA . THR A 1 80 ? 3.353 5.989 -0.350 1.00 98.38 80 THR A CA 1
ATOM 644 C C . THR A 1 80 ? 4.211 6.941 -1.177 1.00 98.38 80 THR A C 1
ATOM 646 O O . THR A 1 80 ? 4.147 6.900 -2.406 1.00 98.38 80 THR A O 1
ATOM 649 N N . ALA A 1 81 ? 5.055 7.752 -0.532 1.00 98.38 81 ALA A N 1
ATOM 650 C CA . ALA A 1 81 ? 5.976 8.650 -1.222 1.00 98.38 81 ALA A CA 1
ATOM 651 C C . ALA A 1 81 ? 6.977 7.887 -2.106 1.00 98.38 81 ALA A C 1
ATOM 653 O O . ALA A 1 81 ? 7.150 8.241 -3.270 1.00 98.38 81 ALA A O 1
ATOM 654 N N . VAL A 1 82 ? 7.579 6.809 -1.594 1.00 97.69 82 VAL A N 1
ATOM 655 C CA . VAL A 1 82 ? 8.530 5.970 -2.345 1.00 97.69 82 VAL A CA 1
ATOM 656 C C . VAL A 1 82 ? 7.867 5.303 -3.550 1.00 97.69 82 VAL A C 1
ATOM 658 O O . VAL A 1 82 ? 8.421 5.337 -4.643 1.00 97.69 82 VAL A O 1
ATOM 661 N N . VAL A 1 83 ? 6.676 4.723 -3.386 1.00 97.00 83 VAL A N 1
ATOM 662 C CA . VAL A 1 83 ? 5.944 4.071 -4.485 1.00 97.00 83 VAL A CA 1
ATOM 663 C C . VAL A 1 83 ? 5.514 5.096 -5.532 1.00 97.00 83 VAL A C 1
ATOM 665 O O . VAL A 1 83 ? 5.670 4.852 -6.726 1.00 97.00 83 VAL A O 1
ATOM 668 N N . THR A 1 84 ? 5.037 6.265 -5.098 1.00 97.44 84 THR A N 1
ATOM 669 C CA . THR A 1 84 ? 4.676 7.370 -6.000 1.00 97.44 84 THR A CA 1
ATOM 670 C C . THR A 1 84 ? 5.892 7.843 -6.785 1.00 97.44 84 THR A C 1
ATOM 672 O O . THR A 1 84 ? 5.821 7.986 -8.002 1.00 97.44 84 THR A O 1
ATOM 675 N N . PHE A 1 85 ? 7.030 8.024 -6.113 1.00 97.25 85 PHE A N 1
ATOM 676 C CA . PHE A 1 85 ? 8.287 8.366 -6.765 1.00 97.25 85 PHE A CA 1
ATOM 677 C C . PHE A 1 85 ? 8.732 7.279 -7.749 1.00 97.25 85 PHE A C 1
ATOM 679 O O . PHE A 1 85 ? 9.118 7.602 -8.864 1.00 97.25 85 PHE A O 1
ATOM 686 N N . GLY A 1 86 ? 8.616 5.998 -7.387 1.00 95.38 86 GLY A N 1
ATOM 687 C CA . GLY A 1 86 ? 8.923 4.879 -8.279 1.00 95.38 86 GLY A CA 1
ATOM 688 C C . GLY A 1 86 ? 8.063 4.877 -9.545 1.00 95.38 86 GLY A C 1
ATOM 689 O O . GLY A 1 86 ? 8.586 4.660 -10.636 1.00 95.38 86 GLY A O 1
ATOM 690 N N . VAL A 1 87 ? 6.768 5.187 -9.424 1.00 96.50 87 VAL A N 1
ATOM 691 C CA . VAL A 1 87 ? 5.876 5.374 -10.578 1.00 96.50 87 VAL A CA 1
ATOM 692 C C . VAL A 1 87 ? 6.296 6.590 -11.401 1.00 96.50 87 VAL A C 1
ATOM 694 O O . VAL A 1 87 ? 6.426 6.492 -12.611 1.00 96.50 87 VAL A O 1
ATOM 697 N N . ILE A 1 88 ? 6.571 7.740 -10.791 1.00 96.56 88 ILE A N 1
ATOM 698 C CA . ILE A 1 88 ? 7.012 8.911 -11.563 1.00 96.56 88 ILE A CA 1
ATOM 699 C C . ILE A 1 88 ? 8.311 8.597 -12.320 1.00 96.56 88 ILE A C 1
ATOM 701 O O . ILE A 1 88 ? 8.406 8.846 -13.518 1.00 96.56 88 ILE A O 1
ATOM 705 N N . ASN A 1 89 ? 9.277 7.983 -11.642 1.00 95.81 89 ASN A N 1
ATOM 706 C CA . ASN A 1 89 ? 10.566 7.641 -12.219 1.00 95.81 89 ASN A CA 1
ATOM 707 C C . ASN A 1 89 ? 10.449 6.625 -13.357 1.00 95.81 89 ASN A C 1
ATOM 709 O O . ASN A 1 89 ? 11.191 6.727 -14.315 1.00 95.81 89 ASN A O 1
ATOM 713 N N . TYR A 1 90 ? 9.563 5.632 -13.272 1.00 94.69 90 TYR A N 1
ATOM 714 C CA . TYR A 1 90 ? 9.471 4.615 -14.323 1.00 94.69 90 TYR A CA 1
ATOM 715 C C . TYR A 1 90 ? 8.853 5.152 -15.627 1.00 94.69 90 TYR A C 1
ATOM 717 O O . TYR A 1 90 ? 9.235 4.704 -16.704 1.00 94.69 90 TYR A O 1
ATOM 725 N N . TRP A 1 91 ? 7.889 6.079 -15.554 1.00 94.31 91 TRP A N 1
ATOM 726 C CA . TRP A 1 91 ?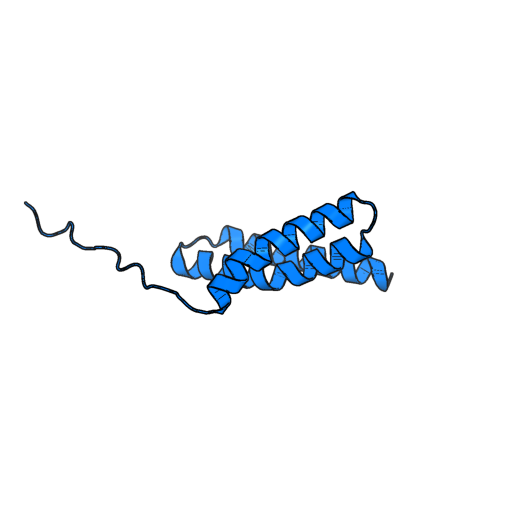 7.176 6.564 -16.750 1.00 94.31 91 TRP A CA 1
ATOM 727 C C . TRP A 1 91 ? 7.664 7.909 -17.289 1.00 94.31 91 TRP A C 1
ATOM 729 O O . TRP A 1 91 ? 7.428 8.188 -18.463 1.00 94.31 91 TRP A O 1
ATOM 739 N N . PHE A 1 92 ? 8.280 8.757 -16.463 1.00 91.69 92 PHE A N 1
ATOM 740 C CA . PHE A 1 92 ? 8.578 10.145 -16.839 1.00 91.69 92 PHE A CA 1
ATOM 741 C C . PHE A 1 92 ? 10.070 10.500 -16.846 1.00 91.69 92 PHE A C 1
ATOM 743 O O . PHE A 1 92 ? 10.401 11.602 -17.283 1.00 91.69 92 PHE A O 1
ATOM 750 N N . ILE A 1 93 ? 10.952 9.611 -16.373 1.00 86.94 93 ILE A N 1
ATOM 751 C CA . ILE A 1 93 ? 12.412 9.806 -16.335 1.00 86.94 93 ILE A CA 1
ATOM 752 C C . ILE A 1 93 ? 13.079 8.678 -17.118 1.00 86.94 93 ILE A C 1
ATOM 754 O O . ILE A 1 93 ? 13.882 9.002 -18.020 1.00 86.94 93 ILE A O 1
#

Sequence (93 aa):
MQSESTAELKQKPDSTIFNKLTQVLLPILTILGFGLTSFKRPELGLIFNLLAQIFWLYSSWRAWKEASQVGIFITTLFITAVVTFGVINYWFI

Radius of gyration: 17.7 Å; chains: 1; bounding box: 32×22×61 Å

Foldseek 3Di:
DDDPPPVPVPPPPPVPPLVVCLVPLLVVLQCQLVVCVVVVNNQRNLVSQLVSLVSQLVVQVCCCVPVVNVVSNVVSVVSNVVSVVSNCVVPPD